Protein AF-A0A837NPY5-F1 (afdb_monomer)

Organism: NCBI:txid1385856

pLDDT: mean 70.5, std 7.57, range [45.0, 81.56]

Foldseek 3Di:
DVLVVVVVVLLVVLVVCLVVVPDDPVLVPDDLVVNVVVLVVVLVVQCVVCVVVVRDCVNSVSSNVSSVSNNVVVVVVVVVVVVVVVVD

Solvent-accessible surface area (backbone atoms only — not comparable to full-atom values): 4984 Å² total; per-residue (Å²): 113,70,71,59,54,54,48,49,53,50,51,53,52,50,51,54,36,57,77,68,65,61,68,55,71,81,44,70,80,36,56,75,75,53,32,55,54,52,45,52,51,52,45,51,52,44,44,50,50,31,62,74,68,70,43,66,67,63,59,43,53,54,50,46,51,52,46,50,51,53,51,52,54,52,53,48,53,54,49,53,53,53,55,56,61,71,75,107

Secondary structure (DSSP, 8-state):
-HHHHHHHHHHHHHHHHHHTT---HHHHTS-HHHHHHHHHHHHHHHHHHHHHTT--HHHHHHHHHHHHHHHHHHHHHHHHHHHHHT--

Structure (mmCIF, N/CA/C/O backbone):
data_AF-A0A837NPY5-F1
#
_entry.id   AF-A0A837NPY5-F1
#
loop_
_atom_site.group_PDB
_atom_site.id
_atom_site.type_symbol
_atom_site.label_atom_id
_atom_site.label_alt_id
_atom_site.label_comp_id
_atom_site.label_asym_id
_atom_site.label_entity_id
_atom_site.label_seq_id
_atom_site.pdbx_PDB_ins_code
_atom_site.Cartn_x
_atom_site.Cartn_y
_atom_site.Cartn_z
_atom_site.occupancy
_atom_site.B_iso_or_equiv
_atom_site.auth_seq_id
_atom_site.auth_comp_id
_atom_site.auth_asym_id
_atom_site.auth_atom_id
_at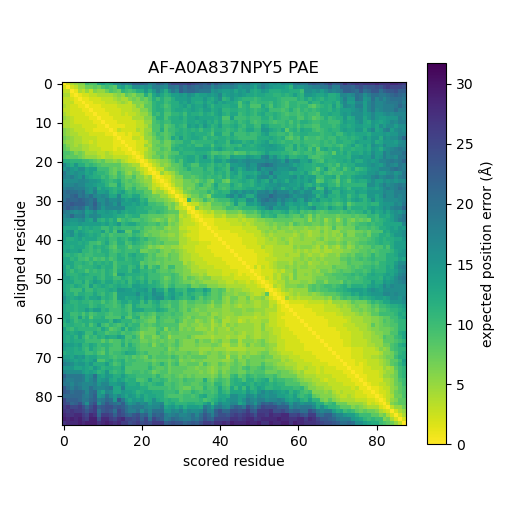om_site.pdbx_PDB_model_num
ATOM 1 N N . MET A 1 1 ? 7.143 -2.129 -25.989 1.00 53.28 1 MET A N 1
ATOM 2 C CA . MET A 1 1 ? 5.711 -2.506 -25.885 1.00 53.28 1 MET A CA 1
ATOM 3 C C . MET A 1 1 ? 5.412 -3.395 -24.673 1.00 53.28 1 MET A C 1
ATOM 5 O O . MET A 1 1 ? 4.467 -3.083 -23.964 1.00 53.28 1 MET A O 1
ATOM 9 N N . PHE A 1 2 ? 6.224 -4.415 -24.354 1.00 59.06 2 PHE A N 1
ATOM 10 C CA . PHE A 1 2 ? 6.004 -5.286 -23.178 1.00 59.06 2 PHE A CA 1
ATOM 11 C C . PHE A 1 2 ? 5.933 -4.552 -21.821 1.00 59.06 2 PHE A C 1
ATOM 13 O O . PHE A 1 2 ? 5.049 -4.838 -21.019 1.00 59.06 2 PHE A O 1
ATOM 20 N N . GLY A 1 3 ? 6.795 -3.557 -21.580 1.00 62.53 3 GLY A N 1
ATOM 21 C CA . GLY A 1 3 ? 6.792 -2.805 -20.313 1.00 62.53 3 GLY A CA 1
ATOM 22 C C . GLY A 1 3 ? 5.524 -1.976 -20.064 1.00 62.53 3 GLY A C 1
ATOM 23 O O . GLY A 1 3 ? 5.114 -1.812 -18.920 1.00 62.53 3 GLY A O 1
ATOM 24 N N . ILE A 1 4 ? 4.862 -1.508 -21.128 1.00 67.25 4 ILE A N 1
ATOM 25 C CA . ILE A 1 4 ? 3.625 -0.714 -21.033 1.00 67.25 4 ILE A CA 1
ATOM 26 C C . ILE A 1 4 ? 2.439 -1.622 -20.692 1.00 67.25 4 ILE A C 1
ATOM 28 O O . ILE A 1 4 ? 1.615 -1.263 -19.858 1.00 67.25 4 ILE A O 1
ATOM 32 N N . LEU A 1 5 ? 2.386 -2.824 -21.275 1.00 72.12 5 LEU A N 1
ATOM 33 C CA . LEU A 1 5 ? 1.372 -3.831 -20.944 1.00 72.12 5 LEU A CA 1
ATOM 34 C C . LEU A 1 5 ? 1.494 -4.306 -19.491 1.00 72.12 5 LEU A C 1
ATOM 36 O O . LEU A 1 5 ? 0.486 -4.455 -18.808 1.00 72.12 5 LEU A O 1
ATOM 40 N N . MET A 1 6 ? 2.723 -4.491 -19.003 1.00 69.44 6 MET A N 1
ATOM 41 C CA . MET A 1 6 ? 2.973 -4.885 -17.615 1.00 69.44 6 MET A CA 1
ATOM 42 C C . MET A 1 6 ? 2.556 -3.786 -16.626 1.00 69.44 6 MET A C 1
ATOM 44 O O . MET A 1 6 ? 1.919 -4.072 -15.615 1.00 69.44 6 MET A O 1
ATOM 48 N N . LEU A 1 7 ? 2.847 -2.522 -16.955 1.00 65.44 7 LEU A N 1
ATOM 49 C CA . LEU A 1 7 ? 2.365 -1.359 -16.208 1.00 65.44 7 LEU A CA 1
ATOM 50 C C . LEU A 1 7 ? 0.838 -1.277 -16.202 1.00 65.44 7 LEU A C 1
ATOM 52 O O . LEU A 1 7 ? 0.249 -1.103 -15.143 1.00 65.44 7 LEU A O 1
ATOM 56 N N . ALA A 1 8 ? 0.197 -1.431 -17.361 1.00 71.94 8 ALA A N 1
ATOM 57 C CA . ALA A 1 8 ? -1.255 -1.372 -17.477 1.00 71.94 8 ALA A CA 1
ATOM 58 C C . ALA A 1 8 ? -1.931 -2.475 -16.650 1.00 71.94 8 ALA A C 1
ATOM 60 O O . ALA A 1 8 ? -2.854 -2.192 -15.895 1.00 71.94 8 ALA A O 1
ATOM 61 N N . ALA A 1 9 ? -1.428 -3.711 -16.716 1.00 75.19 9 ALA A N 1
ATOM 62 C CA . ALA A 1 9 ? -1.931 -4.813 -15.900 1.00 75.19 9 ALA A CA 1
ATOM 63 C C . ALA A 1 9 ? -1.767 -4.542 -14.395 1.00 75.19 9 ALA A C 1
ATOM 65 O O . ALA A 1 9 ? -2.675 -4.824 -13.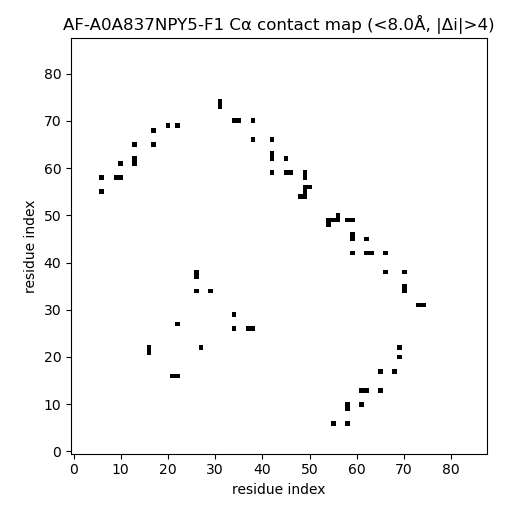613 1.00 75.19 9 ALA A O 1
ATOM 66 N N . PHE A 1 10 ? -0.638 -3.954 -13.988 1.00 72.75 10 PHE A N 1
ATOM 67 C CA . PHE A 1 10 ? -0.393 -3.583 -12.597 1.00 72.75 10 PHE A CA 1
ATOM 68 C C . PHE A 1 10 ? -1.339 -2.476 -12.116 1.00 72.75 10 PHE A C 1
ATOM 70 O O . PHE A 1 10 ? -1.923 -2.589 -11.040 1.00 72.75 10 PHE A O 1
ATOM 77 N N . VAL A 1 11 ? -1.533 -1.436 -12.931 1.00 72.00 11 VAL A N 1
ATOM 78 C CA . VAL A 1 11 ? -2.445 -0.324 -12.640 1.00 72.00 11 VAL A CA 1
ATOM 79 C C . VAL A 1 11 ? -3.881 -0.831 -12.526 1.00 72.00 11 VAL A C 1
ATOM 81 O O . VAL A 1 11 ? -4.511 -0.603 -11.498 1.00 72.00 11 VAL A O 1
ATOM 84 N N . ILE A 1 12 ? -4.361 -1.607 -13.500 1.00 78.81 12 ILE A N 1
ATOM 85 C CA . ILE A 1 12 ? -5.718 -2.175 -13.495 1.00 78.81 12 ILE A CA 1
ATOM 86 C C . ILE A 1 12 ? -5.922 -3.091 -12.282 1.00 78.81 12 ILE A C 1
ATOM 88 O O . ILE A 1 12 ? -6.942 -3.004 -11.601 1.00 78.81 12 ILE A O 1
ATOM 92 N N . GLY A 1 13 ? -4.943 -3.945 -11.968 1.00 74.25 13 GLY A N 1
ATOM 93 C CA . GLY A 1 13 ? -4.995 -4.798 -10.781 1.00 74.25 13 GLY A CA 1
ATOM 94 C C . GLY A 1 13 ? -5.053 -3.984 -9.487 1.00 74.25 13 GLY A C 1
ATOM 95 O O . GLY A 1 13 ? -5.858 -4.283 -8.606 1.00 74.25 13 GLY A O 1
ATOM 96 N N . SER A 1 14 ? -4.251 -2.922 -9.388 1.00 67.19 14 SER A N 1
ATOM 97 C CA . SER A 1 14 ? -4.241 -2.036 -8.223 1.00 67.19 14 SER A CA 1
ATOM 98 C C . SER A 1 14 ? -5.559 -1.274 -8.060 1.00 67.19 14 SER A C 1
ATOM 100 O O . SER A 1 14 ? -6.120 -1.284 -6.969 1.00 67.19 14 SER A O 1
ATOM 102 N N . GLU A 1 15 ? -6.120 -0.706 -9.133 1.00 67.50 15 GLU A N 1
ATOM 103 C CA . GLU A 1 15 ? -7.419 -0.029 -9.104 1.00 67.50 15 GLU A CA 1
ATOM 104 C C . GLU A 1 15 ? -8.542 -0.991 -8.729 1.00 67.50 15 GLU A C 1
ATOM 106 O O . GLU A 1 15 ? -9.432 -0.646 -7.951 1.00 67.50 15 GLU A O 1
ATOM 111 N N . TRP A 1 16 ? -8.497 -2.226 -9.226 1.00 77.31 16 TRP A N 1
ATOM 112 C CA . TRP A 1 16 ? -9.477 -3.245 -8.871 1.00 77.31 16 TRP A CA 1
ATOM 113 C C . TRP A 1 16 ? -9.403 -3.624 -7.383 1.00 77.31 16 TRP A C 1
ATOM 115 O O . TRP A 1 16 ? -10.432 -3.746 -6.718 1.00 77.31 16 TRP A O 1
ATOM 125 N N . LEU A 1 17 ? -8.195 -3.745 -6.822 1.00 70.81 17 LEU A N 1
ATOM 126 C CA . LEU A 1 17 ? -8.000 -3.976 -5.387 1.00 70.81 17 LEU A CA 1
ATOM 127 C C . LEU A 1 17 ? -8.431 -2.774 -4.527 1.00 70.81 17 LEU A C 1
ATOM 129 O O . LEU A 1 17 ? -9.055 -2.983 -3.483 1.00 70.81 17 LEU A O 1
ATOM 133 N N . VAL A 1 18 ? -8.137 -1.538 -4.958 1.00 64.56 18 VAL A N 1
ATOM 134 C CA . VAL A 1 18 ? -8.572 -0.294 -4.289 1.00 64.56 18 VAL A CA 1
ATOM 135 C C . VAL A 1 18 ? -10.094 -0.191 -4.293 1.00 64.56 18 VAL A C 1
ATOM 137 O O . VAL A 1 18 ? -10.702 -0.027 -3.239 1.00 64.56 18 VAL A O 1
ATOM 140 N N . SER A 1 19 ? -10.714 -0.304 -5.470 1.00 64.56 19 SER A N 1
ATOM 141 C CA . SER A 1 19 ? -12.159 -0.117 -5.659 1.00 64.56 19 SER A CA 1
ATOM 142 C C . SER A 1 19 ? -12.990 -1.140 -4.891 1.00 64.56 19 SER A C 1
ATOM 144 O O . SER A 1 19 ? -14.070 -0.816 -4.405 1.00 64.56 19 SER A O 1
ATOM 146 N N . ARG A 1 20 ? -12.476 -2.362 -4.717 1.00 66.56 20 ARG A N 1
ATOM 147 C CA . ARG A 1 20 ? -13.123 -3.391 -3.895 1.00 66.56 20 ARG A CA 1
ATOM 148 C C . ARG A 1 20 ? -12.777 -3.315 -2.409 1.00 66.56 20 ARG A C 1
ATOM 150 O O . ARG A 1 20 ? -13.259 -4.147 -1.644 1.00 66.56 20 ARG A O 1
ATOM 157 N N . GLY A 1 21 ? -11.935 -2.367 -1.994 1.00 63.88 21 GLY A N 1
ATOM 158 C CA . GLY A 1 21 ? -11.479 -2.244 -0.609 1.00 63.88 21 GLY A CA 1
ATOM 159 C C . GLY A 1 21 ? -10.788 -3.508 -0.093 1.00 63.88 21 GLY A C 1
ATOM 160 O O . GLY A 1 21 ? -10.803 -3.770 1.111 1.00 63.88 21 GLY A O 1
ATOM 161 N N . VAL A 1 22 ? -10.218 -4.322 -0.991 1.00 66.75 22 VAL A N 1
ATOM 162 C CA . VAL A 1 22 ? -9.612 -5.606 -0.632 1.00 66.75 22 VAL A CA 1
ATOM 163 C C . VAL A 1 22 ? -8.326 -5.304 0.115 1.00 66.75 22 VAL A C 1
ATOM 165 O O . VAL A 1 22 ? -7.309 -4.959 -0.482 1.00 66.75 22 VAL A O 1
ATOM 168 N N . MET A 1 23 ? -8.376 -5.416 1.440 1.00 62.31 23 MET A N 1
ATOM 169 C CA . MET A 1 23 ? -7.185 -5.353 2.272 1.00 62.31 23 MET A CA 1
ATOM 170 C C . MET A 1 23 ? -6.444 -6.694 2.213 1.00 62.31 23 MET A C 1
ATOM 172 O O . MET A 1 23 ? -7.066 -7.753 2.333 1.00 62.31 23 MET A O 1
ATOM 176 N N . PRO A 1 24 ? -5.110 -6.695 2.105 1.00 65.06 24 PRO A N 1
ATOM 177 C CA . PRO A 1 24 ? -4.340 -7.924 2.179 1.00 65.06 24 PRO A CA 1
ATOM 178 C C . PRO A 1 24 ? -4.523 -8.604 3.541 1.00 65.06 24 PRO A C 1
ATOM 180 O O . PRO A 1 24 ? -4.480 -7.950 4.586 1.00 65.06 24 PRO A O 1
ATOM 183 N N . ALA A 1 25 ? -4.674 -9.931 3.554 1.00 62.25 25 ALA A N 1
ATOM 184 C CA . ALA A 1 25 ? -4.943 -10.704 4.773 1.00 62.25 25 ALA A CA 1
ATOM 185 C C . ALA A 1 25 ? -3.895 -10.486 5.889 1.00 62.25 25 ALA A C 1
ATOM 187 O O . ALA A 1 25 ? -4.219 -10.546 7.079 1.00 62.25 25 ALA A O 1
ATOM 188 N N . TYR A 1 26 ? -2.646 -10.179 5.514 1.00 65.06 26 TYR A N 1
ATOM 189 C CA . TYR A 1 26 ? -1.558 -9.863 6.444 1.00 65.06 26 TYR A CA 1
ATOM 190 C C . TYR A 1 26 ? -1.696 -8.483 7.110 1.00 65.06 26 TYR A C 1
ATOM 192 O O . TYR A 1 26 ? -1.127 -8.268 8.184 1.00 65.06 26 TYR A O 1
ATOM 200 N N . LEU A 1 27 ? -2.449 -7.558 6.508 1.00 59.81 27 LEU A N 1
ATOM 201 C CA . LEU A 1 27 ? -2.835 -6.293 7.129 1.00 59.81 27 LEU A CA 1
ATOM 202 C C . LEU A 1 27 ? -4.086 -6.491 7.977 1.00 59.81 27 LEU A C 1
ATOM 204 O O . LEU A 1 27 ? -4.062 -6.086 9.130 1.00 59.81 27 LEU A O 1
ATOM 208 N N . ILE A 1 28 ? -5.118 -7.191 7.493 1.00 62.00 28 ILE A N 1
ATOM 209 C CA . ILE A 1 28 ? -6.395 -7.38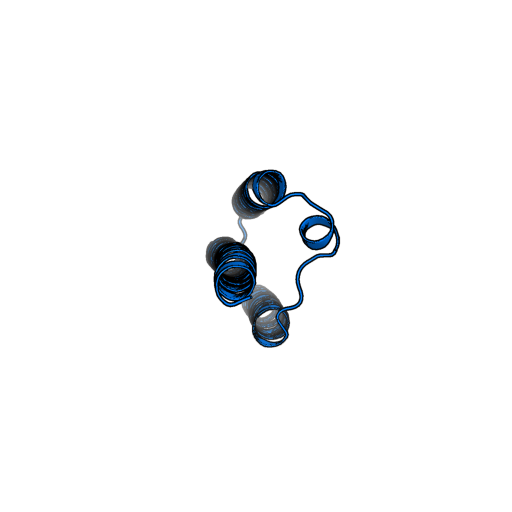0 8.214 1.00 62.00 28 ILE A CA 1
ATOM 210 C C . ILE A 1 28 ? -6.182 -7.884 9.653 1.00 62.00 28 ILE A C 1
ATOM 212 O O . ILE A 1 28 ? -6.701 -7.293 10.599 1.00 62.00 28 ILE A O 1
ATOM 216 N N . LYS A 1 29 ? -5.347 -8.914 9.846 1.00 60.44 29 LYS A N 1
ATOM 217 C CA . LYS A 1 29 ? -5.089 -9.512 11.172 1.00 60.44 29 LYS A CA 1
ATOM 218 C C . LYS A 1 29 ? -4.128 -8.715 12.073 1.00 60.44 29 LYS A C 1
ATOM 220 O O . LYS A 1 29 ? -3.925 -9.098 13.221 1.00 60.44 29 LYS A O 1
ATOM 225 N N . ALA A 1 30 ? -3.499 -7.647 11.580 1.00 60.38 30 ALA A N 1
ATOM 226 C CA . ALA A 1 30 ? -2.533 -6.862 12.353 1.00 60.38 30 ALA A CA 1
ATOM 227 C C . ALA A 1 30 ? -3.231 -5.838 13.266 1.00 60.38 30 ALA A C 1
ATOM 229 O O . ALA A 1 30 ? -4.217 -5.228 12.860 1.00 60.38 30 ALA A O 1
ATOM 230 N N . ARG A 1 31 ? -2.698 -5.579 14.472 1.00 60.47 31 ARG A N 1
ATOM 231 C CA . ARG A 1 31 ? -3.132 -4.423 15.290 1.00 60.47 31 ARG A CA 1
ATOM 232 C C . ARG A 1 31 ? -2.917 -3.115 14.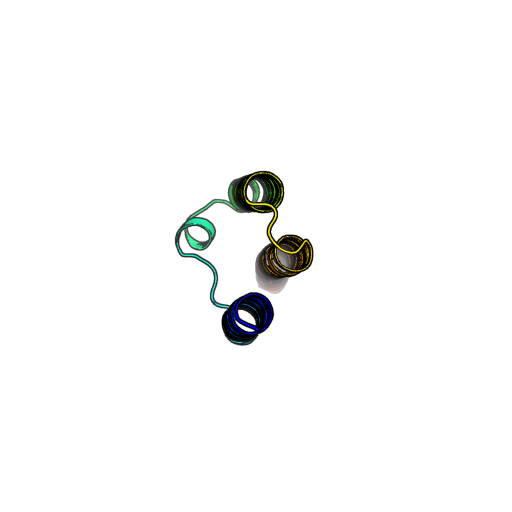512 1.00 60.47 31 ARG A C 1
ATOM 234 O O . ARG A 1 31 ? -2.001 -3.033 13.693 1.00 60.47 31 ARG A O 1
ATOM 241 N N . THR A 1 32 ? -3.697 -2.068 14.790 1.00 62.34 32 THR A N 1
ATOM 242 C CA . THR A 1 32 ? -3.642 -0.775 14.070 1.00 62.34 32 THR A CA 1
ATOM 243 C C . THR A 1 32 ? -2.214 -0.215 13.968 1.00 62.34 32 THR A C 1
ATOM 245 O O . THR A 1 32 ? -1.761 0.100 12.872 1.00 62.34 32 THR A O 1
ATOM 248 N N . GLY A 1 33 ? -1.436 -0.241 15.060 1.00 60.03 33 GLY A N 1
ATOM 249 C CA . GLY A 1 33 ? -0.022 0.175 15.048 1.00 60.03 33 GLY A CA 1
ATOM 250 C C . GLY A 1 33 ? 0.922 -0.740 14.249 1.00 60.03 33 GLY A C 1
ATOM 251 O O . GLY A 1 33 ? 1.879 -0.271 13.643 1.00 60.03 33 GLY A O 1
ATOM 252 N N . GLN A 1 34 ? 0.634 -2.043 14.171 1.00 65.81 34 GLN A N 1
ATOM 253 C CA . GLN A 1 34 ? 1.391 -2.986 13.333 1.00 65.81 34 GLN A CA 1
ATOM 254 C C . GLN A 1 34 ? 1.015 -2.876 11.850 1.00 65.81 34 GLN A C 1
ATOM 256 O O . GLN A 1 34 ? 1.805 -3.247 10.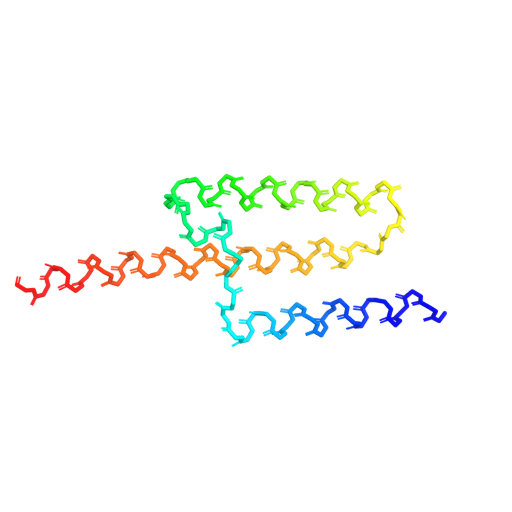988 1.00 65.81 34 GLN A O 1
ATOM 261 N N . THR A 1 35 ? -0.179 -2.365 11.546 1.00 68.06 35 THR A N 1
ATOM 262 C CA . THR A 1 35 ? -0.648 -2.143 10.171 1.00 68.06 35 THR A CA 1
ATOM 263 C C . THR A 1 35 ? 0.186 -1.066 9.499 1.00 68.06 35 THR A C 1
ATOM 265 O O . THR A 1 35 ? 0.637 -1.262 8.376 1.00 68.06 35 THR A O 1
ATOM 268 N N . LEU A 1 36 ? 0.447 0.026 10.223 1.00 70.44 36 LEU A N 1
ATOM 269 C CA . LEU A 1 36 ? 1.280 1.129 9.757 1.00 70.44 36 LEU A CA 1
ATOM 270 C C . LEU A 1 36 ? 2.705 0.654 9.454 1.00 70.44 36 LEU A C 1
ATOM 272 O O . LEU A 1 36 ? 3.209 0.873 8.358 1.00 70.44 36 LEU A O 1
ATOM 276 N N . TRP A 1 37 ? 3.318 -0.079 10.389 1.00 70.31 37 TRP A N 1
ATOM 277 C CA . TRP A 1 37 ? 4.662 -0.626 10.202 1.00 70.31 37 TRP A CA 1
ATOM 278 C C . TRP A 1 37 ? 4.741 -1.626 9.049 1.00 70.31 37 TRP A C 1
ATOM 280 O O . TRP A 1 37 ? 5.662 -1.546 8.247 1.00 70.31 37 TRP A O 1
ATOM 290 N N . ARG A 1 38 ? 3.771 -2.539 8.915 1.00 73.81 38 ARG A N 1
ATOM 291 C CA . ARG A 1 38 ? 3.733 -3.507 7.804 1.00 73.81 38 ARG A CA 1
ATOM 292 C C . ARG A 1 38 ? 3.512 -2.832 6.450 1.00 73.81 38 ARG A C 1
ATOM 294 O O . ARG A 1 38 ? 4.117 -3.252 5.466 1.00 73.81 38 ARG A O 1
ATOM 301 N N . ALA A 1 39 ? 2.680 -1.796 6.395 1.00 71.25 39 ALA A N 1
ATOM 302 C CA . ALA A 1 39 ? 2.470 -0.993 5.194 1.00 71.25 39 ALA A CA 1
ATOM 303 C C . ALA A 1 39 ? 3.740 -0.212 4.809 1.00 71.25 39 ALA A C 1
ATOM 305 O O . ALA A 1 39 ? 4.169 -0.263 3.664 1.00 71.25 39 ALA A O 1
ATOM 306 N N . LEU A 1 40 ? 4.416 0.418 5.773 1.00 77.00 40 LEU A N 1
ATOM 307 C CA . LEU A 1 40 ? 5.711 1.070 5.550 1.00 77.00 40 LEU A CA 1
ATOM 308 C C . LEU A 1 40 ? 6.769 0.091 5.034 1.00 77.00 40 LEU A C 1
ATOM 310 O O . LEU A 1 40 ? 7.459 0.383 4.063 1.00 77.00 40 LEU A O 1
ATOM 314 N N . LEU A 1 41 ? 6.869 -1.087 5.649 1.00 79.00 41 LEU A N 1
ATOM 315 C CA . LEU A 1 41 ? 7.854 -2.104 5.281 1.00 79.00 41 LEU A CA 1
ATOM 316 C C . LEU A 1 41 ? 7.588 -2.657 3.872 1.00 79.00 41 LEU A C 1
ATOM 318 O O . LEU A 1 41 ? 8.518 -2.841 3.095 1.00 79.00 41 LEU A O 1
ATOM 322 N N . SER A 1 42 ? 6.321 -2.855 3.505 1.00 76.62 42 SER A N 1
ATOM 323 C CA . SER A 1 42 ? 5.938 -3.283 2.15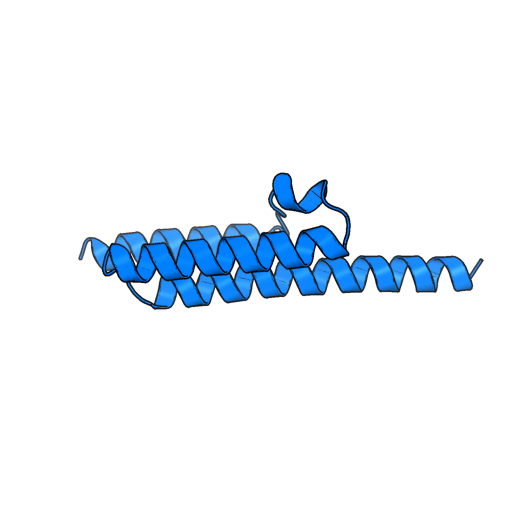2 1.00 76.62 42 SER A CA 1
ATOM 324 C C . SER A 1 42 ? 6.159 -2.200 1.095 1.00 76.62 42 SER A C 1
ATOM 326 O O . SER A 1 42 ? 6.642 -2.527 0.011 1.00 76.62 42 SER A O 1
ATOM 328 N N . ILE A 1 43 ? 5.913 -0.922 1.401 1.00 81.56 43 ILE A N 1
ATOM 329 C CA . ILE A 1 43 ? 6.312 0.193 0.527 1.00 81.56 43 ILE A CA 1
ATOM 330 C C . ILE A 1 43 ? 7.834 0.192 0.344 1.00 81.56 43 ILE A C 1
ATOM 332 O O . ILE A 1 43 ? 8.303 0.233 -0.789 1.00 81.56 43 ILE A O 1
ATOM 336 N N . LEU A 1 44 ? 8.608 0.070 1.428 1.00 79.50 44 LEU A N 1
ATOM 337 C CA . LEU A 1 44 ? 10.073 0.086 1.384 1.00 79.50 44 LEU A CA 1
ATOM 338 C C . LEU A 1 44 ? 10.637 -1.061 0.529 1.00 79.50 44 LEU A C 1
ATOM 340 O O . LEU A 1 44 ? 11.499 -0.839 -0.318 1.00 79.50 44 LEU A O 1
ATOM 344 N N . VAL A 1 45 ? 10.106 -2.276 0.705 1.00 80.69 45 VAL A N 1
ATOM 345 C CA . VAL A 1 45 ? 10.470 -3.452 -0.103 1.00 80.69 45 VAL A CA 1
ATOM 346 C C . VAL A 1 45 ? 10.113 -3.230 -1.568 1.00 80.69 45 VAL A C 1
ATOM 348 O O . VAL A 1 45 ? 10.902 -3.557 -2.451 1.00 80.69 45 VAL A O 1
ATOM 351 N N . THR A 1 46 ? 8.953 -2.635 -1.839 1.00 77.19 46 THR A N 1
ATOM 352 C CA . THR A 1 46 ? 8.510 -2.388 -3.213 1.00 77.19 46 THR A CA 1
ATOM 353 C C . THR A 1 46 ? 9.368 -1.329 -3.895 1.00 77.19 46 THR A C 1
ATOM 355 O O . THR A 1 46 ? 9.795 -1.537 -5.023 1.00 77.19 46 THR A O 1
ATOM 358 N N . VAL A 1 47 ? 9.700 -0.234 -3.208 1.00 77.94 47 VAL A N 1
ATOM 359 C CA . VAL A 1 47 ? 10.619 0.799 -3.713 1.00 77.94 47 VAL A CA 1
ATOM 360 C C . VAL A 1 47 ? 12.007 0.205 -3.974 1.00 77.94 47 VAL A C 1
ATOM 362 O O . VAL A 1 47 ? 12.584 0.450 -5.033 1.00 77.94 47 VAL A O 1
ATOM 365 N N . GLY A 1 48 ? 12.514 -0.627 -3.058 1.00 78.75 48 GLY A N 1
ATOM 366 C CA . GLY A 1 48 ? 13.789 -1.327 -3.226 1.00 78.75 48 GLY A CA 1
ATOM 367 C C . GLY A 1 48 ? 13.800 -2.265 -4.435 1.00 78.75 48 GLY A C 1
ATOM 368 O O . GLY A 1 48 ? 14.733 -2.220 -5.231 1.00 78.75 48 GLY A O 1
ATOM 369 N N . LEU A 1 49 ? 12.742 -3.060 -4.627 1.00 76.69 49 LEU A N 1
ATOM 370 C CA . LEU A 1 49 ? 12.589 -3.946 -5.788 1.00 76.69 49 LEU A CA 1
ATOM 371 C C . LEU A 1 49 ? 12.460 -3.170 -7.101 1.00 76.69 49 LEU A C 1
ATOM 373 O O . LEU A 1 49 ? 13.053 -3.565 -8.102 1.00 76.69 49 LEU A O 1
ATOM 377 N N . VAL A 1 50 ? 11.713 -2.063 -7.098 1.00 80.25 50 VAL A N 1
ATOM 378 C CA . VAL A 1 50 ? 11.543 -1.200 -8.273 1.00 80.25 50 VAL A CA 1
ATOM 379 C C . VAL A 1 50 ? 12.885 -0.594 -8.686 1.00 80.25 50 VAL A C 1
ATOM 381 O O . VAL A 1 50 ? 13.233 -0.645 -9.863 1.00 80.25 50 VAL A O 1
ATOM 384 N N . GLY A 1 51 ? 13.670 -0.100 -7.723 1.00 75.81 51 GLY A N 1
ATOM 385 C CA . GLY A 1 51 ? 15.023 0.400 -7.972 1.00 75.81 51 GLY A CA 1
ATOM 386 C C . GLY A 1 51 ? 15.980 -0.691 -8.465 1.00 75.81 51 GLY A C 1
ATOM 387 O O . GLY A 1 51 ? 16.679 -0.494 -9.459 1.00 75.81 51 GLY A O 1
ATOM 388 N N . TRP A 1 52 ? 15.967 -1.863 -7.822 1.00 77.81 52 TRP A N 1
ATOM 389 C CA . TRP A 1 52 ? 16.858 -2.984 -8.145 1.00 77.81 52 TRP A CA 1
ATOM 390 C C . TRP A 1 52 ? 16.604 -3.580 -9.533 1.00 77.81 52 TRP A C 1
ATOM 392 O O . TRP A 1 52 ? 17.542 -3.896 -10.256 1.00 77.81 52 TRP A O 1
ATOM 402 N N . LEU A 1 53 ? 15.337 -3.719 -9.924 1.00 80.69 53 LEU A N 1
ATOM 403 C CA . LEU A 1 53 ? 14.935 -4.295 -11.211 1.00 80.69 53 LEU A CA 1
ATOM 404 C C . LEU A 1 53 ? 14.798 -3.243 -12.324 1.00 80.69 53 LEU A C 1
ATOM 406 O O . LEU A 1 53 ? 14.333 -3.574 -13.413 1.00 80.69 53 LEU A O 1
ATOM 410 N N . HIS A 1 54 ? 15.164 -1.985 -12.045 1.00 76.31 54 HIS A N 1
ATOM 411 C CA . HIS A 1 54 ? 14.994 -0.838 -12.950 1.00 76.31 54 HIS A CA 1
ATOM 412 C C . HIS A 1 54 ? 13.571 -0.759 -13.523 1.00 76.31 54 HIS A C 1
ATOM 414 O O . HIS A 1 54 ? 13.344 -0.418 -14.686 1.00 76.31 54 HIS A O 1
ATOM 420 N N . LEU A 1 55 ? 12.594 -1.115 -12.688 1.00 74.00 55 LEU A N 1
ATOM 421 C CA . LEU A 1 55 ? 11.193 -1.068 -13.052 1.00 74.00 55 LEU A CA 1
ATOM 422 C C . LEU A 1 55 ? 10.706 0.387 -13.063 1.00 74.00 55 LEU A C 1
ATOM 424 O O . LEU A 1 55 ? 11.283 1.255 -12.402 1.00 74.00 55 LEU A O 1
ATOM 428 N N . PRO A 1 56 ? 9.614 0.681 -13.784 1.00 75.75 56 PRO A N 1
ATOM 429 C CA . PRO A 1 56 ? 9.075 2.031 -13.842 1.00 75.75 56 PRO A CA 1
ATOM 430 C C . PRO A 1 56 ? 8.681 2.549 -12.454 1.00 75.75 56 PRO A C 1
ATOM 432 O O . PRO A 1 56 ? 7.908 1.907 -11.740 1.00 75.75 56 PRO A O 1
ATOM 435 N N . ALA A 1 57 ? 9.135 3.760 -12.112 1.00 73.56 57 ALA A N 1
ATOM 436 C CA . ALA A 1 57 ? 8.851 4.419 -10.830 1.00 73.56 57 ALA A CA 1
ATOM 437 C C . ALA A 1 57 ? 7.344 4.543 -10.521 1.00 73.56 57 ALA A C 1
ATOM 439 O O . ALA A 1 57 ? 6.940 4.565 -9.360 1.00 73.56 57 ALA A O 1
ATOM 440 N N . VAL A 1 58 ? 6.504 4.548 -11.561 1.00 72.56 58 VAL A N 1
ATOM 441 C CA . VAL A 1 58 ? 5.037 4.530 -11.466 1.00 72.56 58 VAL A CA 1
ATOM 442 C C . VAL A 1 58 ? 4.524 3.368 -10.606 1.00 72.56 58 VAL A C 1
ATOM 444 O O . VAL A 1 58 ? 3.569 3.549 -9.858 1.00 72.56 58 VAL A O 1
ATOM 447 N N . ILE A 1 59 ? 5.179 2.203 -10.626 1.00 72.31 59 ILE A N 1
ATOM 448 C CA . ILE A 1 59 ? 4.785 1.037 -9.816 1.00 72.31 59 ILE A CA 1
ATOM 449 C C . ILE A 1 59 ? 4.893 1.353 -8.319 1.00 72.31 59 ILE A C 1
ATOM 451 O O . ILE A 1 59 ? 3.968 1.076 -7.556 1.00 72.31 59 ILE A O 1
ATOM 455 N N . ALA A 1 60 ? 5.988 1.989 -7.898 1.00 71.81 60 ALA A N 1
ATOM 456 C CA . ALA A 1 60 ? 6.183 2.387 -6.507 1.00 71.81 60 ALA A CA 1
ATOM 457 C C . ALA A 1 60 ? 5.162 3.449 -6.065 1.00 71.81 60 ALA A C 1
ATOM 459 O O . ALA A 1 60 ? 4.648 3.385 -4.946 1.00 71.81 60 ALA A O 1
ATOM 460 N N . ILE A 1 61 ? 4.830 4.394 -6.952 1.00 74.38 61 ILE A N 1
ATOM 461 C CA . ILE A 1 61 ? 3.822 5.433 -6.693 1.00 74.38 61 ILE A CA 1
ATOM 462 C C . ILE A 1 61 ? 2.450 4.795 -6.457 1.00 74.38 61 ILE A C 1
ATOM 464 O O . ILE A 1 61 ? 1.816 5.057 -5.437 1.00 74.38 61 ILE A O 1
ATOM 468 N N . VAL A 1 62 ? 2.020 3.905 -7.353 1.00 76.00 62 VAL A N 1
ATOM 469 C CA . VAL A 1 62 ? 0.724 3.213 -7.264 1.00 76.00 62 VAL A CA 1
ATOM 470 C C . VAL A 1 62 ? 0.616 2.390 -5.978 1.00 76.00 62 VAL A C 1
ATOM 472 O O . VAL A 1 62 ? -0.398 2.441 -5.283 1.00 76.00 62 VAL A O 1
ATOM 475 N N . 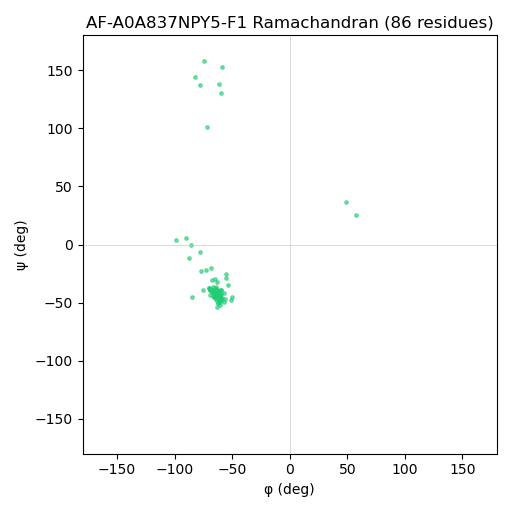VAL A 1 63 ? 1.683 1.682 -5.608 1.00 76.94 63 VAL A N 1
ATOM 476 C CA . VAL A 1 63 ? 1.738 0.894 -4.366 1.00 76.94 63 VAL A CA 1
ATOM 477 C C . VAL A 1 63 ? 1.641 1.790 -3.138 1.00 76.94 63 VAL A C 1
ATOM 479 O O . VAL A 1 63 ? 0.907 1.480 -2.201 1.00 76.94 63 VAL A O 1
ATOM 482 N N . THR A 1 64 ? 2.339 2.924 -3.153 1.00 78.94 64 THR A N 1
ATOM 483 C CA . THR A 1 64 ? 2.294 3.902 -2.062 1.00 78.94 64 THR A CA 1
ATOM 484 C C . THR A 1 64 ? 0.881 4.453 -1.881 1.00 78.94 64 THR A C 1
ATOM 486 O O . THR A 1 64 ? 0.386 4.487 -0.755 1.00 78.94 64 THR A O 1
ATOM 489 N N . ILE A 1 65 ? 0.203 4.813 -2.977 1.00 78.62 65 ILE A N 1
ATOM 490 C CA . ILE A 1 65 ? -1.189 5.282 -2.950 1.00 78.62 65 ILE A CA 1
ATOM 491 C C . ILE A 1 65 ? -2.105 4.196 -2.374 1.00 78.62 65 ILE A C 1
ATOM 493 O O . ILE A 1 65 ? -2.863 4.470 -1.448 1.00 78.62 65 ILE A O 1
ATOM 497 N N . TYR A 1 66 ? -1.983 2.951 -2.841 1.00 77.06 66 TYR A N 1
ATOM 498 C CA . TYR A 1 66 ? -2.788 1.828 -2.353 1.00 77.06 66 TYR A CA 1
ATOM 499 C C . TYR A 1 66 ? -2.657 1.621 -0.837 1.00 77.06 66 TYR A C 1
ATOM 501 O O . TYR A 1 66 ? -3.657 1.546 -0.117 1.00 77.06 66 TYR A O 1
ATOM 509 N N . PHE A 1 67 ? -1.424 1.573 -0.327 1.00 75.12 67 PHE A N 1
ATOM 510 C CA . PHE A 1 67 ? -1.192 1.415 1.107 1.00 75.12 67 PHE A CA 1
ATOM 511 C C . PHE A 1 67 ? -1.658 2.634 1.911 1.00 75.12 67 PHE A C 1
ATOM 513 O O . PHE A 1 67 ? -2.217 2.453 2.993 1.00 75.12 67 PHE A O 1
ATOM 520 N N . ALA A 1 68 ? -1.498 3.854 1.389 1.00 77.00 68 ALA A N 1
ATOM 521 C CA . ALA A 1 68 ? -2.017 5.062 2.026 1.00 77.00 68 ALA A CA 1
ATOM 522 C C . ALA A 1 68 ? -3.548 5.020 2.161 1.00 77.00 68 ALA A C 1
ATOM 524 O O . ALA A 1 68 ? -4.071 5.300 3.242 1.00 77.00 68 ALA A O 1
ATOM 525 N N . THR A 1 69 ? -4.268 4.587 1.119 1.00 78.19 69 THR A N 1
ATOM 526 C CA . THR A 1 69 ? -5.729 4.410 1.159 1.00 78.19 69 THR A CA 1
ATOM 527 C C . THR A 1 69 ? -6.143 3.366 2.195 1.00 78.19 69 THR A C 1
ATOM 529 O O . THR A 1 69 ? -7.063 3.603 2.974 1.00 78.19 69 THR A O 1
ATOM 532 N N . ILE A 1 70 ? -5.444 2.229 2.265 1.00 76.88 70 ILE A N 1
ATOM 533 C CA . ILE A 1 70 ? -5.693 1.186 3.272 1.00 76.88 70 ILE A CA 1
ATOM 534 C C . ILE A 1 70 ? -5.510 1.726 4.691 1.00 76.88 70 ILE A C 1
ATOM 536 O O . ILE A 1 70 ? -6.355 1.485 5.556 1.00 76.88 70 ILE A O 1
ATOM 540 N N . ILE A 1 71 ? -4.413 2.443 4.944 1.00 76.62 71 ILE A N 1
ATOM 541 C CA . ILE A 1 71 ? -4.141 3.030 6.257 1.00 76.62 71 ILE A CA 1
ATOM 542 C C . ILE A 1 71 ? -5.258 4.013 6.614 1.00 76.62 71 ILE A C 1
ATOM 544 O O . ILE A 1 71 ? -5.869 3.865 7.672 1.00 76.62 71 ILE A O 1
ATOM 548 N N . ALA A 1 72 ? -5.571 4.960 5.726 1.00 75.94 72 ALA A N 1
ATOM 549 C CA . ALA A 1 72 ? -6.609 5.963 5.952 1.00 75.94 72 ALA A CA 1
ATOM 550 C C . ALA A 1 72 ? -7.966 5.318 6.271 1.00 75.94 72 ALA A C 1
ATOM 552 O O . ALA A 1 72 ? -8.597 5.665 7.269 1.00 75.94 72 ALA A O 1
ATOM 553 N N . ASN A 1 73 ? -8.368 4.311 5.490 1.00 76.31 73 ASN A N 1
ATOM 554 C CA . ASN A 1 73 ? -9.637 3.616 5.686 1.00 76.31 73 ASN A CA 1
ATOM 555 C C . ASN A 1 73 ? -9.683 2.875 7.034 1.00 76.31 73 ASN A C 1
ATOM 557 O O . ASN A 1 73 ? -10.701 2.871 7.722 1.00 76.31 73 ASN A O 1
ATOM 561 N N . ARG A 1 74 ? -8.557 2.297 7.473 1.00 71.69 74 ARG A N 1
ATOM 562 C CA . ARG A 1 74 ? -8.480 1.630 8.778 1.00 71.69 74 ARG A CA 1
ATOM 563 C C . ARG A 1 74 ? -8.558 2.607 9.950 1.00 71.69 74 ARG A C 1
ATOM 565 O O . ARG A 1 74 ? -9.183 2.288 10.959 1.00 71.69 74 ARG A O 1
ATOM 572 N N . TYR A 1 75 ? -7.931 3.776 9.837 1.00 73.56 75 TYR A N 1
ATOM 573 C CA . TYR A 1 75 ? -8.044 4.817 10.860 1.00 73.56 75 TYR A CA 1
ATOM 574 C C . TYR A 1 75 ? -9.470 5.371 10.936 1.00 73.56 75 TYR A C 1
ATOM 576 O O . TYR A 1 75 ? -9.985 5.517 12.042 1.00 73.56 75 TYR A O 1
ATOM 584 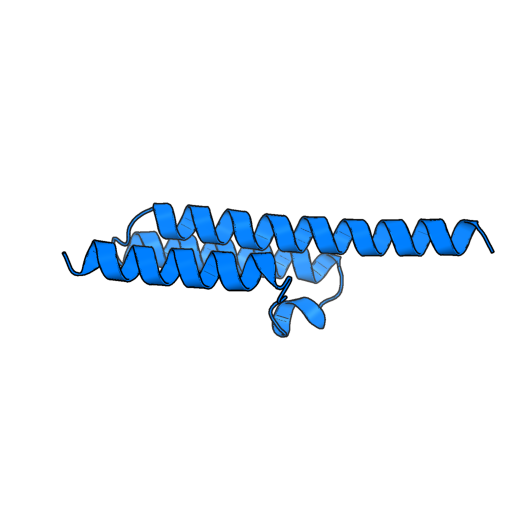N N . LEU A 1 76 ? -10.133 5.585 9.794 1.00 76.19 76 LEU A N 1
ATOM 585 C CA . LEU A 1 76 ? -11.540 5.993 9.745 1.00 76.19 76 LEU A CA 1
ATOM 586 C C . LEU A 1 76 ? -12.460 4.972 10.423 1.00 76.19 76 LEU A C 1
ATOM 588 O O . LEU A 1 76 ? -13.253 5.355 11.272 1.00 76.19 76 LEU A O 1
ATOM 592 N N . GLN A 1 77 ? -12.296 3.674 10.149 1.00 73.31 77 GLN A N 1
ATOM 593 C CA . GLN A 1 77 ? -13.084 2.623 10.811 1.00 73.31 77 GLN A CA 1
ATOM 594 C C . GLN A 1 77 ? -12.914 2.617 12.337 1.00 73.31 77 GLN A C 1
ATOM 596 O O . GLN A 1 77 ? -13.872 2.394 13.075 1.00 73.31 77 GLN A O 1
ATOM 601 N N . VAL A 1 78 ? -11.695 2.860 12.826 1.00 71.69 78 VAL A N 1
ATOM 602 C CA . VAL A 1 78 ? -11.412 2.951 14.265 1.00 71.69 78 VAL A CA 1
ATOM 603 C C . VAL A 1 78 ? -12.038 4.213 14.873 1.00 71.69 78 VAL A C 1
ATOM 605 O O . VAL A 1 78 ? -12.579 4.147 15.977 1.00 71.69 78 VAL A O 1
ATOM 608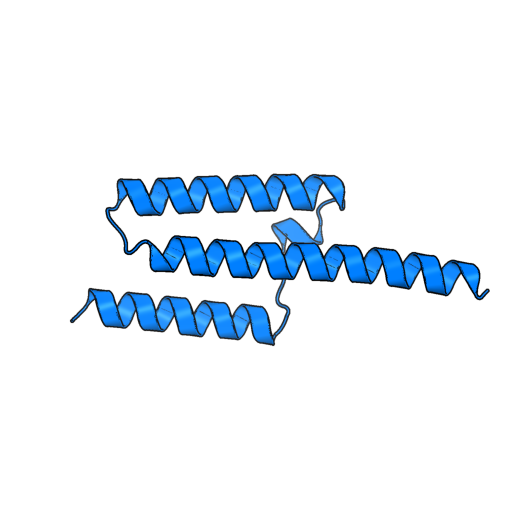 N N . PHE A 1 79 ? -12.013 5.340 14.157 1.00 72.81 79 PHE A N 1
ATOM 609 C CA . PHE A 1 79 ? -12.700 6.570 14.560 1.00 72.81 79 PHE A CA 1
ATOM 610 C C . PHE A 1 79 ? -14.223 6.396 14.600 1.00 72.81 79 PHE A C 1
ATOM 612 O O . PHE A 1 79 ? -14.834 6.709 15.618 1.00 72.81 79 PHE A O 1
ATOM 619 N N . GLU A 1 80 ? -14.830 5.821 13.559 1.00 75.19 80 GLU A N 1
ATOM 620 C CA . GLU A 1 80 ? -16.268 5.524 13.516 1.00 75.19 80 GLU A CA 1
ATOM 621 C C . GLU A 1 80 ? -16.693 4.568 14.639 1.00 75.19 80 GLU A C 1
ATOM 623 O O . GLU A 1 80 ? -17.755 4.741 15.241 1.00 75.19 80 GLU A O 1
ATOM 628 N N . ALA A 1 81 ? -15.868 3.565 14.959 1.00 70.19 81 ALA A N 1
ATOM 629 C CA . ALA A 1 81 ? -16.120 2.664 16.081 1.00 70.19 81 ALA A CA 1
ATOM 630 C C . ALA A 1 81 ? -16.093 3.404 17.432 1.00 70.19 81 ALA A C 1
ATOM 632 O O . ALA A 1 81 ? -16.931 3.135 18.295 1.00 70.19 81 ALA A O 1
ATOM 633 N N . MET A 1 82 ? -15.180 4.366 17.606 1.00 66.69 82 MET A N 1
ATOM 634 C CA . MET A 1 82 ? -15.126 5.213 18.802 1.00 66.69 82 MET A CA 1
ATOM 635 C C . MET A 1 82 ? -16.298 6.204 18.886 1.00 66.69 82 MET A C 1
ATOM 637 O O . MET A 1 82 ? -16.827 6.422 19.975 1.00 66.69 82 MET A O 1
ATOM 641 N N . GLU A 1 83 ? -16.747 6.775 17.766 1.00 67.81 83 GLU A N 1
ATOM 642 C CA . GLU A 1 83 ? -17.925 7.653 17.735 1.00 67.81 83 GLU A CA 1
ATOM 643 C C . GLU A 1 83 ? -19.232 6.897 17.994 1.00 67.81 83 GLU A C 1
ATOM 645 O O . GLU A 1 83 ? -20.091 7.396 18.722 1.00 67.81 83 GLU A O 1
ATOM 650 N N . ARG A 1 84 ? -19.382 5.672 17.468 1.00 62.88 84 ARG A N 1
ATOM 651 C CA . ARG A 1 84 ? -20.537 4.811 17.781 1.00 62.88 84 ARG A CA 1
ATOM 652 C C . ARG A 1 84 ? -20.574 4.411 19.254 1.00 62.88 84 ARG A C 1
ATOM 654 O O . ARG A 1 84 ? -21.651 4.411 19.835 1.00 62.88 84 ARG A O 1
ATOM 661 N N . GLY A 1 85 ? -19.421 4.142 19.871 1.00 58.72 85 GLY A N 1
ATOM 662 C CA . GLY A 1 85 ? -19.326 3.845 21.305 1.00 58.72 85 GLY A CA 1
ATOM 663 C C . GLY A 1 85 ? -19.639 5.032 22.226 1.00 58.72 85 GLY A C 1
ATOM 664 O O . GLY A 1 85 ? -19.985 4.821 23.379 1.00 58.72 85 GLY A O 1
ATOM 665 N N . LYS A 1 86 ? -19.553 6.273 21.729 1.00 51.00 86 LYS A N 1
ATOM 666 C CA . LYS A 1 86 ? -19.932 7.495 22.465 1.00 51.00 86 LYS A CA 1
ATOM 667 C C . LYS A 1 86 ? -21.410 7.878 22.331 1.00 51.00 86 LYS A C 1
ATOM 669 O O . LYS A 1 86 ? -21.856 8.781 23.031 1.00 51.00 86 LYS A O 1
ATOM 674 N N . ARG A 1 87 ? -22.146 7.248 21.410 1.00 50.88 87 ARG A N 1
ATOM 675 C CA . ARG A 1 87 ? -23.588 7.465 21.191 1.00 50.88 87 ARG A CA 1
ATOM 676 C C . ARG A 1 87 ? -24.477 6.410 21.869 1.00 50.88 87 ARG A C 1
ATOM 678 O O . ARG A 1 87 ? -25.687 6.457 21.661 1.00 50.88 87 ARG A O 1
ATOM 685 N N . GLY A 1 88 ? -23.891 5.477 22.622 1.00 45.00 88 GLY A N 1
ATOM 686 C CA . GLY A 1 88 ? -24.599 4.490 23.446 1.00 45.00 88 GLY A CA 1
ATOM 687 C C . GLY A 1 88 ? -24.681 4.921 24.899 1.00 45.00 88 GLY A C 1
ATOM 688 O O . GLY A 1 88 ? -23.666 5.460 25.391 1.00 45.00 88 GLY A O 1
#

Radius of gyration: 15.62 Å; Cα contacts (8 Å, |Δi|>4): 39; chains: 1; bounding box: 42×18×49 Å

Mean predicted aligned error: 9.96 Å

Sequence (88 aa):
MFGILMLAAFVIGSEWLVSRGVMPAYLIKARTGQTLWRALLSILVTVGLVGWLHLPAVIAIVVTIYFATIIANRYLQVFEAMERGKRG